Protein AF-A0A4V1Q7P8-F1 (afdb_monomer_lite)

Sequence (84 aa):
MTVLDSLPQQGTAPEAAVARASDLSKAGFTVSAVDTNGLAGLNPGFFAIAVTGLGSQADAYTVCDRMGIPRGARCYPREIQGAR

Structure (mmCIF, N/CA/C/O backbone):
data_AF-A0A4V1Q7P8-F1
#
_entry.id   AF-A0A4V1Q7P8-F1
#
loop_
_atom_site.group_PDB
_atom_site.id
_atom_site.type_symbol
_atom_site.label_atom_id
_atom_site.label_alt_id
_atom_site.label_comp_id
_atom_site.label_asym_id
_atom_site.label_entity_id
_atom_site.label_seq_id
_atom_site.pdbx_PDB_ins_code
_atom_site.Cartn_x
_atom_site.Cartn_y
_atom_site.Cartn_z
_atom_site.occupancy
_atom_site.B_iso_or_equiv
_atom_site.auth_seq_id
_atom_site.auth_comp_id
_atom_site.auth_asym_id
_atom_site.auth_atom_id
_atom_site.pdbx_PDB_model_num
ATOM 1 N N . MET A 1 1 ? 2.158 3.366 7.537 1.00 82.44 1 MET A N 1
ATOM 2 C CA . MET A 1 1 ? 1.462 2.920 6.307 1.00 82.44 1 MET A CA 1
ATOM 3 C C . MET A 1 1 ? 1.021 1.471 6.464 1.00 82.44 1 MET A C 1
ATOM 5 O O . MET A 1 1 ? 1.535 0.781 7.339 1.00 82.44 1 MET A O 1
ATOM 9 N N . THR A 1 2 ? 0.125 0.992 5.607 1.00 87.88 2 THR A N 1
ATOM 10 C CA . THR A 1 2 ? -0.250 -0.430 5.540 1.00 87.88 2 THR A CA 1
ATOM 11 C C . THR A 1 2 ? 0.007 -0.949 4.140 1.00 87.88 2 THR A C 1
ATOM 13 O O . THR A 1 2 ? -0.658 -0.509 3.206 1.00 87.88 2 THR A O 1
ATOM 16 N N . VAL A 1 3 ? 0.963 -1.868 3.994 1.00 88.62 3 VAL A N 1
ATOM 17 C CA . VAL A 1 3 ? 1.268 -2.515 2.711 1.00 88.62 3 VAL A CA 1
ATOM 18 C C . VAL A 1 3 ? 0.265 -3.643 2.487 1.00 88.62 3 VAL A C 1
ATOM 20 O O . VAL A 1 3 ? 0.090 -4.485 3.366 1.00 88.62 3 VAL A O 1
ATOM 23 N N . LEU A 1 4 ? -0.403 -3.630 1.336 1.00 87.75 4 LEU A N 1
ATOM 24 C CA . LEU A 1 4 ? -1.450 -4.577 0.930 1.00 87.75 4 LEU A CA 1
ATOM 25 C C . LEU A 1 4 ? -0.971 -5.563 -0.143 1.00 87.75 4 LEU A C 1
ATOM 27 O O . LEU A 1 4 ? -1.535 -6.648 -0.296 1.00 87.75 4 LEU A O 1
ATOM 31 N N . ASP A 1 5 ? 0.016 -5.144 -0.930 1.00 89.38 5 ASP A N 1
ATOM 32 C CA . ASP A 1 5 ? 0.635 -5.923 -1.998 1.00 89.38 5 ASP A CA 1
ATOM 33 C C . ASP A 1 5 ? 2.059 -5.402 -2.251 1.00 89.38 5 ASP A C 1
ATOM 35 O O . ASP A 1 5 ? 2.424 -4.302 -1.820 1.00 89.38 5 ASP A O 1
ATOM 39 N N . SER A 1 6 ? 2.886 -6.180 -2.940 1.00 90.81 6 SER A N 1
ATOM 40 C CA . SER A 1 6 ? 4.242 -5.769 -3.320 1.00 90.81 6 SER A CA 1
ATOM 41 C C . SER A 1 6 ? 4.582 -6.319 -4.694 1.00 90.81 6 SER A C 1
ATOM 43 O O . SER A 1 6 ? 4.612 -7.531 -4.889 1.00 90.81 6 SER A O 1
ATOM 45 N N . LEU A 1 7 ? 4.845 -5.425 -5.645 1.00 94.12 7 LEU A N 1
ATOM 46 C CA . LEU A 1 7 ? 5.153 -5.791 -7.025 1.00 94.12 7 LEU A CA 1
ATOM 47 C C . LEU A 1 7 ? 6.645 -5.580 -7.295 1.00 94.12 7 LEU A C 1
ATOM 49 O O . LEU A 1 7 ? 7.149 -4.503 -6.980 1.00 94.12 7 LEU A O 1
ATOM 53 N N . PRO A 1 8 ? 7.375 -6.552 -7.864 1.00 95.75 8 PRO A N 1
ATOM 54 C CA . PRO A 1 8 ? 8.772 -6.345 -8.228 1.00 95.75 8 PRO A CA 1
ATOM 55 C C . PRO A 1 8 ? 8.863 -5.318 -9.358 1.00 95.75 8 PRO A C 1
ATOM 57 O O . PRO A 1 8 ? 8.156 -5.431 -10.355 1.00 95.75 8 PRO A O 1
ATOM 60 N N . GLN A 1 9 ? 9.750 -4.331 -9.238 1.00 95.56 9 GLN A N 1
ATOM 61 C CA . GLN A 1 9 ? 9.972 -3.339 -10.299 1.00 95.56 9 GLN A CA 1
ATOM 62 C C . GLN A 1 9 ? 10.551 -3.989 -11.560 1.00 95.56 9 GLN A C 1
ATOM 64 O O . GLN A 1 9 ? 10.284 -3.555 -12.678 1.00 95.56 9 GLN A O 1
ATOM 69 N N . GLN A 1 10 ? 11.302 -5.082 -11.396 1.00 95.50 10 GLN A N 1
ATOM 70 C CA . GLN A 1 10 ? 11.726 -5.905 -12.518 1.00 95.50 10 GLN A CA 1
ATOM 71 C C . GLN A 1 10 ? 10.502 -6.577 -13.156 1.00 95.50 10 GLN A C 1
ATOM 73 O O . GLN A 1 10 ? 9.934 -7.516 -12.605 1.00 95.50 10 GLN A O 1
ATOM 78 N N . GLY A 1 11 ? 10.107 -6.091 -14.333 1.00 92.75 11 GLY A N 1
ATOM 79 C CA . GLY A 1 11 ? 8.977 -6.631 -15.092 1.00 92.75 11 GLY A CA 1
ATOM 80 C C . GLY A 1 11 ? 7.613 -6.025 -14.749 1.00 92.75 11 GLY A C 1
ATOM 81 O O . GLY A 1 11 ? 6.630 -6.399 -15.382 1.00 92.75 11 GLY A O 1
ATOM 82 N N . THR A 1 12 ? 7.541 -5.064 -13.821 1.00 94.94 12 THR A N 1
ATOM 83 C CA . THR A 1 12 ? 6.313 -4.298 -13.553 1.00 94.94 12 THR A CA 1
ATOM 84 C C . THR A 1 12 ? 6.505 -2.857 -13.996 1.00 94.94 12 THR A C 1
ATOM 86 O O . THR A 1 12 ? 7.374 -2.157 -13.483 1.00 94.94 12 THR A O 1
ATOM 89 N N . ALA A 1 13 ? 5.672 -2.395 -14.925 1.00 94.56 13 ALA A N 1
ATOM 90 C CA . ALA A 1 13 ? 5.628 -0.982 -15.283 1.00 94.56 13 ALA A CA 1
ATOM 91 C C . ALA A 1 13 ? 5.023 -0.154 -14.126 1.00 94.56 13 ALA A C 1
ATOM 93 O O . ALA A 1 13 ? 4.071 -0.626 -13.491 1.00 94.56 13 ALA A O 1
ATOM 94 N N . PRO A 1 14 ? 5.509 1.071 -13.851 1.00 93.31 14 PRO A N 1
ATOM 95 C CA . PRO A 1 14 ? 4.936 1.941 -12.820 1.00 93.31 14 PRO A CA 1
ATOM 96 C C . PRO A 1 14 ? 3.416 2.119 -12.950 1.00 93.31 14 PRO A C 1
ATOM 98 O O . PRO A 1 14 ? 2.692 2.095 -11.956 1.00 93.31 14 PRO A O 1
ATOM 101 N N . GLU A 1 15 ? 2.907 2.213 -14.177 1.00 95.75 15 GLU A N 1
ATOM 102 C CA . GLU A 1 15 ? 1.483 2.367 -14.483 1.00 95.75 15 GLU A CA 1
ATOM 103 C C . GLU A 1 15 ? 0.670 1.152 -14.028 1.00 95.75 15 GLU A C 1
ATOM 105 O O . GLU A 1 15 ? -0.438 1.302 -13.516 1.00 95.75 15 GLU A O 1
ATOM 110 N N . ALA A 1 16 ? 1.231 -0.055 -14.152 1.00 96.25 16 ALA A N 1
ATOM 111 C CA . ALA A 1 16 ? 0.590 -1.275 -13.672 1.00 96.25 16 ALA A CA 1
ATOM 112 C C . ALA A 1 16 ? 0.511 -1.299 -12.138 1.00 96.25 16 ALA A C 1
ATOM 114 O O . ALA A 1 16 ? -0.492 -1.742 -11.576 1.00 96.25 16 ALA A O 1
ATOM 115 N N . ALA A 1 17 ? 1.527 -0.772 -11.448 1.00 95.50 17 ALA A N 1
ATOM 116 C CA . ALA A 1 17 ? 1.487 -0.618 -9.998 1.00 95.50 17 ALA A CA 1
ATOM 117 C C . ALA A 1 17 ? 0.432 0.412 -9.561 1.00 95.50 17 ALA A C 1
ATOM 119 O O . ALA A 1 17 ? -0.311 0.166 -8.610 1.00 95.50 17 ALA A O 1
ATOM 120 N N . VAL A 1 18 ? 0.310 1.532 -10.280 1.00 96.06 18 VAL A N 1
ATOM 121 C CA . VAL A 1 18 ? -0.736 2.537 -10.033 1.00 96.06 18 VAL A CA 1
ATOM 122 C C . VAL A 1 18 ? -2.131 1.961 -10.281 1.00 96.06 18 VAL A C 1
ATOM 124 O O . VAL A 1 18 ? -3.012 2.133 -9.440 1.00 96.06 18 VAL A O 1
ATOM 127 N N . ALA A 1 19 ? -2.332 1.225 -11.378 1.00 96.44 19 ALA A N 1
ATOM 128 C CA . ALA A 1 19 ? -3.596 0.546 -11.660 1.00 96.44 19 ALA A CA 1
ATOM 129 C C . ALA A 1 19 ? -3.956 -0.438 -10.537 1.00 96.44 19 ALA A C 1
ATOM 131 O O . ALA A 1 19 ? -5.061 -0.396 -10.000 1.00 96.44 19 ALA A O 1
ATOM 132 N N . ARG A 1 20 ? -2.981 -1.234 -10.078 1.00 94.00 20 ARG A N 1
ATOM 133 C CA . ARG A 1 20 ? -3.165 -2.153 -8.950 1.00 94.00 20 ARG A CA 1
ATOM 134 C C . ARG A 1 20 ? -3.562 -1.435 -7.657 1.00 94.00 20 ARG A C 1
ATOM 136 O O . ARG A 1 20 ? -4.387 -1.947 -6.901 1.00 94.00 20 ARG A O 1
ATOM 143 N N . ALA A 1 21 ? -2.975 -0.273 -7.385 1.00 94.44 21 ALA A N 1
ATOM 144 C CA . ALA A 1 21 ? -3.346 0.553 -6.242 1.00 94.44 21 ALA A CA 1
ATOM 145 C C . ALA A 1 21 ? -4.778 1.104 -6.381 1.00 94.44 21 ALA A C 1
ATOM 147 O O . ALA A 1 21 ? -5.550 1.069 -5.423 1.00 94.44 21 ALA A O 1
ATOM 148 N N . SER A 1 22 ? -5.169 1.532 -7.583 1.00 94.81 22 SER A N 1
ATOM 149 C CA . SER A 1 22 ? -6.536 1.977 -7.870 1.00 94.81 22 SER A CA 1
ATOM 150 C C . SER A 1 22 ? -7.560 0.859 -7.638 1.00 94.81 22 SER A C 1
ATOM 152 O O . SER A 1 22 ? -8.519 1.071 -6.900 1.00 94.81 22 SER A O 1
ATOM 154 N N . ASP A 1 23 ? -7.299 -0.356 -8.1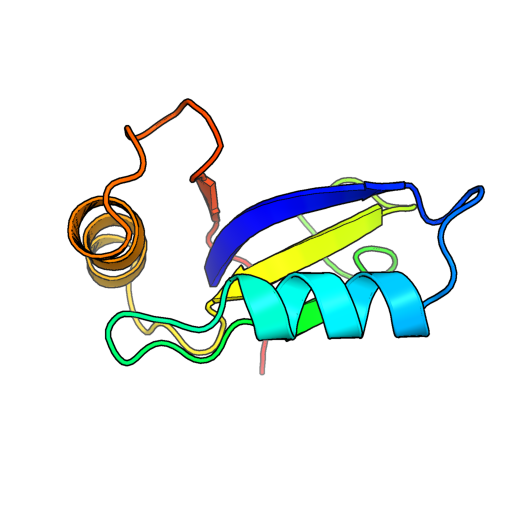28 1.00 93.25 23 ASP A N 1
ATOM 155 C CA . ASP A 1 23 ? -8.178 -1.523 -7.936 1.00 93.25 23 ASP A CA 1
ATOM 156 C C . ASP A 1 23 ? -8.369 -1.905 -6.459 1.00 93.25 23 ASP A C 1
ATOM 158 O O . ASP A 1 23 ? -9.402 -2.447 -6.058 1.00 93.25 23 ASP A O 1
ATOM 162 N N . LEU A 1 24 ? -7.349 -1.659 -5.634 1.00 89.81 24 LEU A N 1
ATOM 163 C CA . LEU A 1 24 ? -7.382 -1.929 -4.197 1.00 89.81 24 LEU A CA 1
ATOM 164 C C . LEU A 1 24 ? -7.943 -0.763 -3.377 1.00 89.81 24 LEU A C 1
ATOM 166 O O . LEU A 1 24 ? -8.187 -0.938 -2.181 1.00 89.81 24 LEU A O 1
ATOM 170 N N . SER A 1 25 ? -8.168 0.401 -3.988 1.00 91.62 25 SER A N 1
ATOM 171 C CA . SER A 1 25 ? -8.759 1.558 -3.319 1.00 91.62 25 SER A CA 1
ATOM 172 C C . SER A 1 25 ? -10.248 1.317 -3.094 1.00 91.62 25 SER A C 1
ATOM 174 O O . SER A 1 25 ? -11.077 1.416 -3.996 1.00 91.62 25 SER A O 1
ATOM 176 N N . LYS A 1 26 ? -10.596 0.958 -1.860 1.00 87.69 26 LYS A N 1
ATOM 177 C CA . LYS A 1 26 ? -11.966 0.662 -1.431 1.00 87.69 26 LYS A CA 1
ATOM 178 C C . LYS A 1 26 ? -12.129 0.947 0.058 1.00 87.69 26 LYS A C 1
ATOM 180 O O . LYS A 1 26 ? -11.169 1.273 0.753 1.00 87.69 26 LYS A O 1
ATOM 185 N N . ALA A 1 27 ? -13.358 0.806 0.556 1.00 82.56 27 ALA A N 1
ATOM 186 C CA . ALA A 1 27 ? -13.686 0.974 1.976 1.00 82.56 27 ALA A CA 1
ATOM 187 C C . ALA A 1 27 ? -13.251 2.339 2.561 1.00 82.56 27 ALA A C 1
ATOM 189 O O . ALA A 1 27 ? -12.932 2.443 3.744 1.00 82.56 27 ALA A O 1
ATOM 190 N N . GLY A 1 28 ? -13.242 3.382 1.722 1.00 86.12 28 GLY A N 1
ATOM 191 C CA . GLY A 1 28 ? -12.872 4.745 2.111 1.00 86.12 28 GLY A CA 1
ATOM 192 C C . GLY A 1 28 ? -11.367 5.008 2.211 1.00 86.12 28 GLY A C 1
ATOM 193 O O . GLY A 1 28 ? -10.988 6.068 2.697 1.00 86.12 28 GLY A O 1
ATOM 194 N N . PHE A 1 29 ? -10.512 4.085 1.762 1.00 88.81 29 PHE A N 1
ATOM 195 C CA . PHE A 1 29 ? -9.065 4.288 1.734 1.00 88.81 29 PHE A CA 1
ATOM 196 C C . PHE A 1 29 ? -8.553 4.523 0.317 1.00 88.81 29 PHE A C 1
ATOM 198 O O . PHE A 1 29 ? -8.87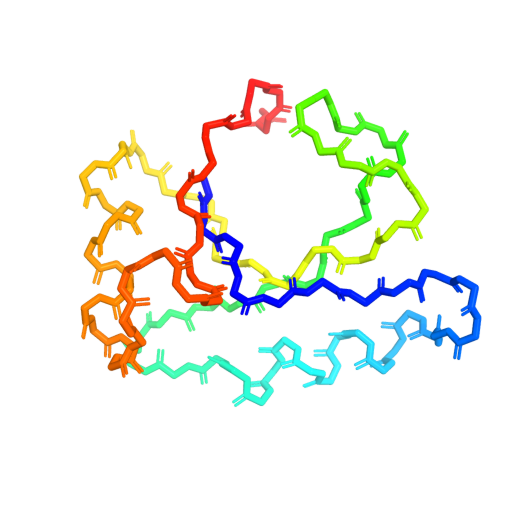4 3.770 -0.604 1.00 88.81 29 PHE A O 1
ATOM 205 N N . THR A 1 30 ? -7.681 5.518 0.186 1.00 90.75 30 THR A N 1
ATOM 206 C CA . THR A 1 30 ? -6.837 5.698 -0.995 1.00 90.75 30 THR A CA 1
ATOM 207 C C . THR A 1 30 ? -5.588 4.840 -0.840 1.00 90.75 30 THR A C 1
ATOM 209 O O . THR A 1 30 ? -4.867 4.950 0.156 1.00 90.75 30 THR A O 1
ATOM 212 N N . VAL A 1 31 ? -5.340 3.977 -1.819 1.00 92.00 31 VAL A N 1
ATOM 213 C CA . VAL A 1 31 ? -4.137 3.147 -1.894 1.00 92.00 31 VAL A CA 1
ATOM 214 C C . VAL A 1 31 ? -3.216 3.740 -2.956 1.00 92.00 31 VAL A C 1
ATOM 216 O O . VAL A 1 31 ? -3.668 4.118 -4.035 1.00 92.00 31 VAL A O 1
ATOM 219 N N . SER A 1 32 ? -1.922 3.793 -2.660 1.00 93.25 32 SER A N 1
ATOM 220 C CA . SER A 1 32 ? -0.893 4.327 -3.551 1.00 93.25 32 SER A CA 1
ATOM 221 C C . SER A 1 32 ? 0.149 3.267 -3.879 1.00 93.25 32 SER A C 1
ATOM 223 O O . SER A 1 32 ? 0.476 2.422 -3.044 1.00 93.25 32 SER A O 1
ATOM 225 N N . ALA A 1 33 ? 0.712 3.347 -5.082 1.00 94.25 33 ALA A N 1
ATOM 226 C CA . ALA A 1 33 ? 1.963 2.678 -5.407 1.00 94.25 33 ALA A CA 1
ATOM 227 C C . ALA A 1 33 ? 3.131 3.532 -4.898 1.00 94.25 33 ALA A C 1
ATOM 229 O O . ALA A 1 33 ? 3.223 4.718 -5.213 1.00 94.25 33 ALA A O 1
ATOM 230 N N . VAL A 1 34 ? 4.002 2.936 -4.093 1.00 91.56 34 VAL A N 1
ATOM 231 C CA . VAL A 1 34 ? 5.146 3.601 -3.467 1.00 91.56 34 VAL A CA 1
ATOM 232 C C . VAL A 1 34 ? 6.426 2.932 -3.954 1.00 91.56 34 VAL A C 1
ATOM 234 O O . VAL A 1 34 ? 6.597 1.727 -3.764 1.00 91.56 34 VAL A O 1
ATOM 237 N N . ASP A 1 35 ? 7.325 3.702 -4.570 1.00 92.44 35 ASP A N 1
ATOM 238 C CA . ASP A 1 35 ? 8.679 3.237 -4.889 1.00 92.44 35 ASP A CA 1
ATOM 239 C C . ASP A 1 35 ? 9.466 3.020 -3.590 1.00 92.44 35 ASP A C 1
ATOM 241 O O . ASP A 1 35 ? 9.606 3.928 -2.766 1.00 92.44 35 ASP A O 1
ATOM 245 N N . THR A 1 36 ? 9.955 1.799 -3.385 1.00 91.88 36 THR A N 1
ATOM 246 C CA . THR A 1 36 ? 10.645 1.420 -2.153 1.00 91.88 36 THR A CA 1
ATOM 247 C C . THR A 1 36 ? 12.143 1.707 -2.162 1.00 91.88 36 THR A C 1
ATOM 249 O O . THR A 1 36 ? 12.765 1.614 -1.106 1.00 91.88 36 THR A O 1
ATOM 252 N N . ASN A 1 37 ? 12.741 2.091 -3.296 1.00 89.19 37 ASN A N 1
ATOM 253 C CA . ASN A 1 37 ? 14.198 2.220 -3.442 1.00 89.19 37 ASN A CA 1
ATOM 254 C C . ASN A 1 37 ? 14.843 3.265 -2.513 1.00 89.19 37 ASN A C 1
ATOM 256 O O . ASN A 1 37 ? 16.044 3.195 -2.262 1.00 89.19 37 ASN A O 1
ATOM 260 N N . GLY A 1 38 ? 14.063 4.214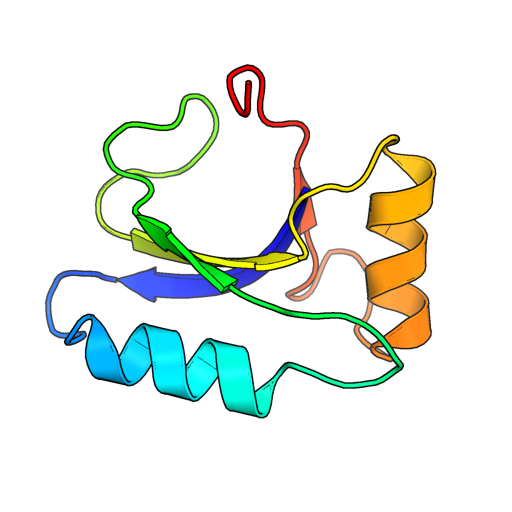 -1.987 1.00 82.56 38 GLY A N 1
ATOM 261 C CA . GLY A 1 38 ? 14.525 5.245 -1.051 1.00 82.56 38 GLY A CA 1
ATOM 262 C C . GLY A 1 38 ? 13.984 5.114 0.375 1.00 82.56 38 GLY A C 1
ATOM 263 O O . GLY A 1 38 ? 14.197 6.015 1.183 1.00 82.56 38 GLY A O 1
ATOM 264 N N . LEU A 1 39 ? 13.253 4.041 0.695 1.00 82.00 39 LEU A N 1
ATOM 265 C CA . LEU A 1 39 ? 12.534 3.921 1.964 1.00 82.00 39 LEU A CA 1
ATOM 266 C C . LEU A 1 39 ? 13.186 2.892 2.886 1.00 82.00 39 LEU A C 1
ATOM 268 O O . LEU A 1 39 ? 13.153 1.687 2.635 1.00 82.00 39 LEU A O 1
ATOM 272 N N . ALA A 1 40 ? 13.728 3.371 4.007 1.00 78.69 40 ALA A N 1
ATOM 273 C CA . ALA A 1 40 ? 14.244 2.504 5.057 1.00 78.69 40 ALA A CA 1
ATOM 274 C C . ALA A 1 40 ? 13.130 1.602 5.625 1.00 78.69 40 ALA A C 1
ATOM 276 O O . ALA A 1 40 ? 12.010 2.049 5.879 1.00 78.69 40 ALA A O 1
ATOM 277 N N . GLY A 1 41 ? 13.445 0.321 5.833 1.00 76.19 41 GLY A N 1
ATOM 278 C CA . GLY A 1 41 ? 12.503 -0.669 6.370 1.00 76.19 41 GLY A CA 1
ATOM 279 C C . GLY A 1 41 ? 11.608 -1.352 5.329 1.00 76.19 41 GLY A C 1
ATOM 280 O O . GLY A 1 41 ? 10.811 -2.215 5.706 1.00 76.19 41 GLY A O 1
ATOM 281 N N . LEU A 1 42 ? 11.752 -1.023 4.040 1.00 82.12 42 LEU A N 1
ATOM 282 C CA . LEU A 1 42 ? 11.171 -1.783 2.931 1.00 82.12 42 LEU A CA 1
ATOM 283 C C . LEU A 1 42 ? 12.256 -2.449 2.090 1.00 82.12 42 LEU A C 1
ATOM 285 O O . LEU A 1 42 ? 13.396 -1.994 2.033 1.00 82.12 42 LEU A O 1
ATOM 289 N N . ASN A 1 43 ? 11.874 -3.531 1.414 1.00 84.69 43 ASN A N 1
ATOM 290 C CA . ASN A 1 43 ? 12.760 -4.184 0.461 1.00 84.69 43 ASN A CA 1
ATOM 291 C C . ASN A 1 43 ? 12.879 -3.296 -0.790 1.00 84.69 43 ASN A C 1
ATOM 293 O O . ASN A 1 43 ? 11.840 -2.992 -1.388 1.00 84.69 43 ASN A O 1
ATOM 297 N N . PRO A 1 44 ? 14.093 -2.883 -1.198 1.00 90.69 44 PRO A N 1
ATOM 298 C CA . PRO A 1 44 ? 14.295 -2.128 -2.432 1.00 90.69 44 PRO A CA 1
ATOM 299 C C . PRO A 1 44 ? 13.970 -2.987 -3.662 1.00 90.69 44 PRO A C 1
ATOM 301 O O . PRO A 1 44 ? 13.969 -4.217 -3.592 1.00 90.69 44 PRO A O 1
ATOM 304 N N . GLY A 1 45 ? 13.698 -2.337 -4.793 1.00 93.81 45 GLY A N 1
ATOM 305 C CA . GLY A 1 45 ? 13.334 -2.986 -6.054 1.00 93.81 45 GLY A CA 1
ATOM 306 C C . GLY A 1 45 ? 11.861 -3.384 -6.152 1.00 93.81 45 GLY A C 1
ATOM 307 O O . GLY A 1 45 ? 11.510 -4.202 -7.003 1.00 93.81 45 GLY A O 1
ATOM 308 N N . PHE A 1 46 ? 10.990 -2.820 -5.308 1.00 94.62 46 PHE A N 1
ATOM 309 C CA . PHE A 1 46 ? 9.553 -3.093 -5.309 1.00 94.62 46 PHE A CA 1
ATOM 310 C C . PHE A 1 46 ? 8.722 -1.810 -5.454 1.00 94.62 46 PHE A C 1
ATOM 312 O O . PHE A 1 46 ? 9.150 -0.704 -5.127 1.00 94.62 46 PHE A O 1
ATOM 319 N N . PHE A 1 47 ? 7.494 -1.972 -5.932 1.00 94.88 47 PHE A N 1
ATOM 320 C CA . PHE A 1 47 ? 6.402 -1.047 -5.684 1.00 94.88 47 PHE A CA 1
ATOM 321 C C . PHE A 1 47 ? 5.568 -1.605 -4.535 1.00 94.88 47 PHE A C 1
ATOM 323 O O . PHE A 1 47 ? 4.915 -2.644 -4.674 1.00 94.88 47 PHE A O 1
ATOM 330 N N . ALA A 1 48 ? 5.590 -0.929 -3.390 1.00 93.06 48 ALA A N 1
ATOM 331 C CA . ALA A 1 48 ? 4.682 -1.242 -2.298 1.00 93.06 48 ALA A CA 1
ATOM 332 C C . ALA A 1 48 ? 3.305 -0.655 -2.622 1.00 93.06 48 ALA A C 1
ATOM 334 O O . ALA A 1 48 ? 3.176 0.547 -2.843 1.00 93.06 48 ALA A O 1
ATOM 335 N N . ILE A 1 49 ? 2.273 -1.495 -2.638 1.00 93.00 49 ILE A N 1
ATOM 336 C CA . ILE A 1 49 ? 0.894 -1.051 -2.831 1.00 93.00 49 ILE A CA 1
ATOM 337 C C . ILE A 1 49 ? 0.289 -0.848 -1.450 1.00 93.00 49 ILE A C 1
ATOM 339 O O . ILE A 1 49 ? 0.029 -1.820 -0.738 1.00 93.00 49 ILE A O 1
ATOM 343 N N . ALA A 1 50 ? 0.155 0.406 -1.025 1.00 91.31 50 ALA A N 1
ATOM 344 C CA . ALA A 1 50 ? -0.029 0.724 0.383 1.00 91.31 50 ALA A CA 1
ATOM 345 C C . ALA A 1 50 ? -1.002 1.876 0.642 1.00 91.31 50 ALA A C 1
ATOM 347 O O . ALA A 1 50 ? -1.078 2.839 -0.116 1.00 91.31 50 ALA A O 1
ATOM 348 N N . VAL A 1 51 ? -1.692 1.808 1.782 1.00 89.69 51 VAL A N 1
ATOM 349 C CA . VAL A 1 51 ? -2.377 2.968 2.367 1.00 89.69 51 VAL A CA 1
ATOM 350 C C . VAL A 1 51 ? -1.347 3.797 3.133 1.00 89.69 51 VAL A C 1
ATOM 352 O O . VAL A 1 51 ? -0.726 3.310 4.086 1.00 89.69 51 VAL A O 1
ATOM 355 N N . THR A 1 52 ? -1.147 5.043 2.712 1.00 85.31 52 THR A N 1
ATOM 356 C CA . THR A 1 52 ? -0.198 5.995 3.312 1.00 85.31 52 THR A CA 1
ATOM 357 C C . THR A 1 52 ? -0.922 7.011 4.209 1.00 85.31 52 THR A C 1
ATOM 359 O O . THR A 1 52 ? -2.134 6.937 4.383 1.00 85.31 52 THR A O 1
ATOM 362 N N . GLY A 1 53 ? -0.180 7.912 4.867 1.00 78.88 53 GLY A N 1
ATOM 363 C CA . GLY A 1 53 ? -0.769 8.995 5.677 1.00 78.88 53 GLY A CA 1
ATOM 364 C C . GLY A 1 53 ? -1.438 8.571 6.993 1.00 78.88 53 GLY A C 1
ATOM 365 O O . GLY A 1 53 ? -2.118 9.374 7.621 1.00 78.88 53 GLY A O 1
ATOM 366 N N . LEU A 1 54 ? -1.261 7.319 7.423 1.00 78.94 54 LEU A N 1
ATOM 367 C CA . LEU A 1 54 ? -1.812 6.813 8.684 1.00 78.94 54 LEU A CA 1
ATOM 368 C C . LEU A 1 54 ? -0.996 7.334 9.875 1.00 78.94 54 LEU A C 1
ATOM 370 O O . LEU A 1 54 ? 0.229 7.208 9.873 1.00 78.94 54 LEU A O 1
ATOM 374 N N . GLY A 1 55 ? -1.680 7.884 10.882 1.00 69.44 55 GLY A N 1
ATOM 375 C CA . GLY A 1 55 ? -1.060 8.559 12.028 1.00 69.44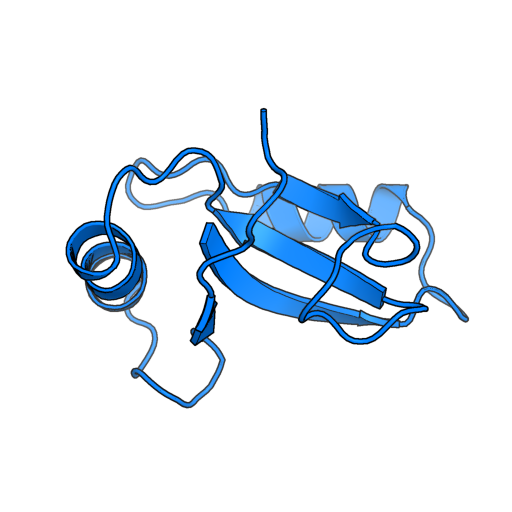 55 GLY A CA 1
ATOM 376 C C . GLY A 1 55 ? -0.599 7.631 13.154 1.00 69.44 55 GLY A C 1
ATOM 377 O O . GLY A 1 55 ? 0.144 8.061 14.031 1.00 69.44 55 GLY A O 1
ATOM 378 N N . SER A 1 56 ? -1.018 6.362 13.146 1.00 73.00 56 SER A N 1
ATOM 379 C CA . SER A 1 56 ? -0.651 5.392 14.179 1.00 73.00 56 SER A CA 1
ATOM 380 C C . SER A 1 56 ? -0.592 3.951 13.663 1.00 73.00 56 SER A C 1
ATOM 382 O O . SER A 1 56 ? -1.146 3.600 12.616 1.00 73.00 56 SER A O 1
ATOM 384 N N . GLN A 1 57 ? 0.049 3.072 14.438 1.00 74.00 57 GLN A N 1
ATOM 385 C CA . GLN A 1 57 ? 0.034 1.631 14.177 1.00 74.00 57 GLN A CA 1
ATOM 386 C C . GLN A 1 57 ? -1.390 1.045 14.282 1.00 74.00 57 GLN A C 1
ATOM 388 O O . GLN A 1 57 ? -1.744 0.149 13.517 1.00 74.00 57 GLN A O 1
ATOM 393 N N . ALA A 1 58 ? -2.228 1.571 15.183 1.00 78.44 58 ALA A N 1
ATOM 394 C CA . ALA A 1 58 ? -3.623 1.151 15.336 1.00 78.44 58 ALA A CA 1
ATOM 395 C C . ALA A 1 58 ? -4.462 1.453 14.079 1.00 78.44 58 ALA A C 1
ATOM 397 O O . ALA A 1 58 ? -5.252 0.610 13.640 1.00 78.44 58 ALA A O 1
ATOM 398 N N . ASP A 1 59 ? -4.234 2.605 13.442 1.00 79.50 59 ASP A N 1
ATOM 399 C CA . ASP A 1 59 ? -4.869 2.940 12.162 1.00 79.50 59 ASP A CA 1
ATOM 400 C C . ASP A 1 59 ? -4.437 1.961 11.067 1.00 79.50 59 ASP A C 1
ATOM 402 O O . ASP A 1 59 ? -5.258 1.492 10.277 1.00 79.50 59 ASP A O 1
ATOM 406 N N . ALA A 1 60 ? -3.157 1.578 11.066 1.00 77.69 60 ALA A N 1
ATOM 407 C CA . ALA A 1 60 ? -2.621 0.613 10.116 1.00 77.69 60 ALA A CA 1
ATOM 408 C C . ALA A 1 60 ? -3.257 -0.782 10.249 1.00 77.69 60 ALA A C 1
ATOM 410 O O . ALA A 1 60 ? -3.508 -1.433 9.231 1.00 77.69 60 ALA A O 1
ATOM 411 N N . TYR A 1 61 ? -3.582 -1.216 11.471 1.00 79.81 61 TYR A N 1
ATOM 412 C CA . TYR A 1 61 ? -4.353 -2.443 11.707 1.00 79.81 61 TYR A CA 1
ATOM 413 C C . TYR A 1 61 ? -5.815 -2.320 11.265 1.00 79.81 61 TYR A C 1
ATOM 415 O O . TYR A 1 61 ? -6.348 -3.248 10.658 1.00 79.81 61 TYR A O 1
ATOM 423 N N . THR A 1 62 ? -6.443 -1.167 11.509 1.00 83.88 62 THR A N 1
ATOM 424 C CA . THR A 1 62 ? -7.837 -0.906 11.112 1.00 83.88 62 THR A CA 1
ATOM 425 C C . THR A 1 62 ? -8.028 -1.005 9.597 1.00 83.88 62 THR A C 1
ATOM 427 O O . THR A 1 62 ? -9.069 -1.478 9.136 1.00 83.88 62 THR A O 1
ATOM 430 N N . VAL A 1 63 ? -7.018 -0.615 8.809 1.00 85.06 63 VAL A N 1
ATOM 431 C CA . VAL A 1 63 ? -7.029 -0.790 7.347 1.00 85.06 63 VAL A CA 1
ATOM 432 C C . VAL A 1 63 ? -7.230 -2.257 6.967 1.00 85.06 63 VAL A C 1
ATOM 434 O O . VAL A 1 63 ? -8.077 -2.545 6.125 1.00 85.06 63 VAL A O 1
ATOM 437 N N . CYS A 1 64 ? -6.504 -3.190 7.591 1.00 82.94 64 CYS A N 1
ATOM 438 C CA . CYS A 1 64 ? -6.610 -4.616 7.265 1.00 82.94 64 CYS A CA 1
ATOM 439 C C . CYS A 1 64 ? -8.022 -5.153 7.516 1.00 82.94 64 CYS A C 1
ATOM 441 O O . CYS A 1 64 ? -8.603 -5.806 6.646 1.00 82.94 64 CYS A O 1
ATOM 443 N N . ASP A 1 65 ? -8.592 -4.809 8.672 1.00 84.81 65 ASP A N 1
ATOM 444 C CA . ASP A 1 65 ? -9.918 -5.271 9.078 1.00 84.81 65 ASP A CA 1
ATOM 445 C C . ASP A 1 65 ? -11.003 -4.731 8.133 1.00 84.81 65 ASP A C 1
ATOM 447 O O . ASP A 1 65 ? -11.835 -5.487 7.634 1.00 84.81 65 ASP A O 1
ATOM 451 N N . ARG A 1 66 ? -10.956 -3.433 7.807 1.00 86.06 66 ARG A N 1
ATOM 452 C CA . ARG A 1 66 ? -11.925 -2.792 6.900 1.00 86.06 66 ARG A CA 1
ATOM 453 C C . ARG A 1 66 ? -11.776 -3.222 5.442 1.00 86.06 66 ARG A C 1
ATOM 455 O O . ARG A 1 66 ? -12.754 -3.219 4.699 1.00 86.06 66 ARG A O 1
ATOM 462 N N . MET A 1 67 ? -10.572 -3.603 5.024 1.00 83.00 67 MET A N 1
ATOM 463 C CA . MET A 1 67 ? -10.313 -4.168 3.696 1.00 83.00 67 MET A CA 1
ATOM 464 C C . MET A 1 67 ? -10.768 -5.632 3.575 1.00 83.00 67 MET A C 1
ATOM 466 O O . MET A 1 67 ? -10.823 -6.154 2.453 1.00 83.00 67 MET A O 1
ATOM 470 N N . GLY A 1 68 ? -11.086 -6.283 4.704 1.00 82.94 68 GLY A N 1
ATOM 471 C CA . GLY A 1 68 ? -11.426 -7.703 4.782 1.00 82.94 68 GLY A CA 1
ATOM 472 C C . GLY A 1 68 ? -10.228 -8.619 4.525 1.00 82.94 68 GLY A C 1
ATOM 473 O O . GLY A 1 68 ? -10.401 -9.721 4.011 1.00 82.94 68 GLY A O 1
ATOM 474 N N . ILE A 1 69 ? -9.006 -8.156 4.810 1.00 77.81 69 ILE A N 1
ATOM 475 C CA . ILE A 1 69 ? -7.775 -8.917 4.568 1.00 77.81 69 ILE A CA 1
ATOM 476 C C . ILE A 1 69 ? -7.260 -9.443 5.912 1.00 77.81 69 ILE A C 1
ATOM 478 O O . ILE A 1 69 ? -6.964 -8.633 6.794 1.00 77.81 69 ILE A O 1
ATOM 482 N N . PRO A 1 70 ? -7.092 -10.770 6.080 1.00 75.31 70 PRO A N 1
ATOM 483 C CA . PRO A 1 70 ? -6.508 -11.325 7.292 1.00 75.31 70 PRO A CA 1
ATOM 484 C C . PRO A 1 70 ? -5.142 -10.699 7.590 1.00 75.31 70 PRO A C 1
ATOM 486 O O . PRO A 1 70 ? -4.275 -10.592 6.711 1.00 75.31 70 PRO A O 1
ATOM 489 N N . ARG A 1 71 ? -4.946 -10.288 8.844 1.00 71.12 71 ARG A N 1
ATOM 490 C C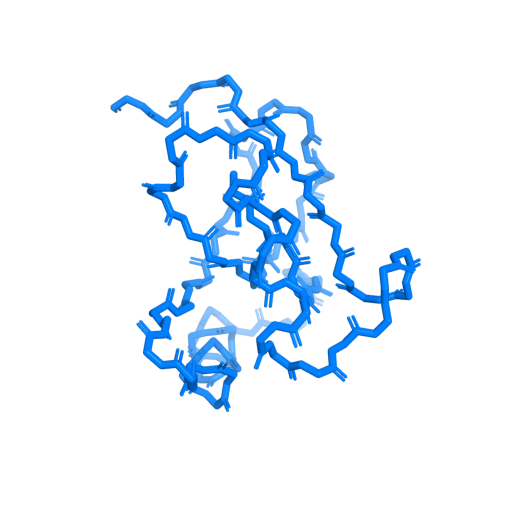A . ARG A 1 71 ? -3.676 -9.728 9.322 1.00 71.12 71 ARG A CA 1
ATOM 491 C C . ARG A 1 71 ? -2.554 -10.753 9.118 1.00 71.12 71 ARG A C 1
ATOM 493 O O . ARG A 1 71 ? -2.749 -11.938 9.366 1.00 71.12 71 ARG A O 1
ATOM 500 N N . GLY A 1 72 ? -1.392 -10.305 8.643 1.00 65.88 72 GLY A N 1
ATOM 501 C CA . GLY A 1 72 ? -0.234 -11.175 8.398 1.00 65.88 72 GLY A CA 1
ATOM 502 C C . GLY A 1 72 ? -0.271 -11.990 7.097 1.00 65.88 72 GLY A C 1
ATOM 503 O O . GLY A 1 72 ? 0.756 -12.559 6.737 1.00 65.88 72 GLY A O 1
ATOM 504 N N . ALA A 1 73 ? -1.396 -12.013 6.366 1.00 66.31 73 ALA A N 1
ATOM 505 C CA . ALA A 1 73 ? -1.473 -12.661 5.055 1.00 66.31 73 ALA A CA 1
ATOM 506 C C . ALA A 1 73 ? -0.856 -11.786 3.953 1.00 66.31 73 ALA A C 1
ATOM 508 O O . ALA A 1 73 ? 0.218 -12.076 3.449 1.00 66.31 73 ALA A O 1
ATOM 509 N N . ARG A 1 74 ? -1.541 -10.703 3.574 1.00 67.38 74 ARG A N 1
ATOM 510 C CA . ARG A 1 74 ? -1.036 -9.711 2.601 1.00 67.38 74 ARG A CA 1
ATOM 511 C C . ARG A 1 74 ? -1.084 -8.282 3.134 1.00 67.38 74 ARG A C 1
ATOM 513 O O . ARG A 1 74 ? -0.650 -7.359 2.466 1.00 67.38 74 ARG A O 1
ATOM 520 N N . CYS A 1 75 ? -1.626 -8.105 4.337 1.00 68.12 75 CYS A N 1
ATOM 521 C CA . CYS A 1 75 ? -1.769 -6.813 4.982 1.00 68.12 75 CYS A CA 1
ATOM 522 C C . CYS A 1 75 ? -0.742 -6.693 6.108 1.00 68.12 75 CYS A C 1
ATOM 524 O O . CYS A 1 75 ? -0.869 -7.350 7.148 1.00 68.12 75 CYS A O 1
ATOM 526 N N . TYR A 1 76 ? 0.287 -5.881 5.867 1.00 72.75 76 TYR A N 1
ATOM 527 C CA . TYR A 1 76 ? 1.400 -5.666 6.781 1.00 72.75 76 TYR A CA 1
ATOM 528 C C . TYR A 1 76 ? 1.442 -4.197 7.211 1.00 72.75 76 TYR A C 1
ATOM 530 O O . TYR A 1 76 ? 1.809 -3.330 6.408 1.00 72.75 76 TYR A O 1
ATOM 538 N N . PRO A 1 77 ? 1.083 -3.884 8.467 1.00 71.12 77 PRO A N 1
ATOM 539 C CA . PRO A 1 77 ? 1.302 -2.552 9.004 1.00 71.12 77 PRO A CA 1
ATOM 540 C C . PRO A 1 77 ? 2.810 -2.299 9.094 1.00 71.12 77 PRO A C 1
ATOM 542 O O . PRO A 1 77 ? 3.560 -3.087 9.672 1.00 71.12 77 PRO A O 1
ATOM 545 N N . ARG A 1 78 ? 3.263 -1.205 8.482 1.00 68.38 78 ARG A N 1
ATOM 546 C CA . ARG A 1 78 ? 4.659 -0.767 8.492 1.00 68.38 78 ARG A CA 1
ATOM 547 C C . ARG A 1 78 ? 4.723 0.661 9.000 1.00 68.38 78 ARG A C 1
ATOM 549 O O . ARG A 1 78 ? 4.122 1.573 8.423 1.00 68.38 78 ARG A O 1
ATOM 556 N N . GLU A 1 79 ? 5.467 0.861 10.073 1.00 62.72 79 GLU A N 1
ATOM 557 C CA . GLU A 1 79 ? 5.936 2.190 10.427 1.00 62.72 79 GLU A CA 1
ATOM 558 C C . GLU A 1 79 ? 7.101 2.516 9.494 1.00 62.72 79 GLU A C 1
ATOM 560 O O . GLU A 1 79 ? 8.085 1.782 9.454 1.00 62.72 79 GLU A O 1
ATOM 565 N N . ILE A 1 80 ? 6.953 3.559 8.680 1.00 57.66 80 ILE A N 1
ATOM 566 C CA . ILE A 1 80 ? 8.049 4.045 7.842 1.00 57.66 80 ILE A CA 1
ATOM 567 C C . ILE A 1 80 ? 8.463 5.381 8.406 1.00 57.66 80 ILE A C 1
ATOM 569 O O . ILE A 1 80 ? 7.737 6.368 8.294 1.00 57.66 80 ILE A O 1
ATOM 573 N N . GLN A 1 81 ? 9.629 5.386 9.039 1.00 47.53 81 GLN A N 1
ATOM 574 C CA . GLN A 1 81 ? 10.300 6.615 9.416 1.00 47.53 81 GLN A CA 1
ATOM 575 C C . GLN A 1 81 ? 10.781 7.287 8.126 1.00 47.53 81 GLN A C 1
ATOM 577 O O . GLN A 1 81 ? 11.591 6.716 7.402 1.00 47.53 81 GLN A O 1
ATOM 582 N N . GLY A 1 82 ? 10.250 8.473 7.816 1.00 39.25 82 GLY A N 1
ATOM 583 C CA . GLY A 1 82 ? 10.711 9.276 6.676 1.00 39.25 82 GLY A CA 1
ATOM 584 C C . GLY A 1 82 ? 9.638 9.768 5.705 1.00 39.25 82 GLY A C 1
ATOM 585 O O . GLY A 1 82 ? 9.974 10.530 4.808 1.00 39.25 82 GLY A O 1
ATOM 586 N N . ALA A 1 83 ? 8.361 9.410 5.877 1.00 39.78 83 ALA A N 1
ATOM 587 C CA . ALA A 1 83 ? 7.277 10.105 5.178 1.00 39.78 83 ALA A CA 1
ATOM 588 C C . ALA A 1 83 ? 7.018 11.451 5.876 1.00 39.78 83 ALA A C 1
ATOM 590 O O . ALA A 1 83 ? 6.134 11.556 6.727 1.00 39.78 83 ALA A O 1
ATOM 591 N N . ARG A 1 84 ? 7.859 12.443 5.581 1.00 35.19 84 ARG A N 1
ATOM 592 C CA . ARG A 1 84 ? 7.654 13.839 5.962 1.00 35.19 84 ARG A CA 1
ATOM 593 C C . ARG A 1 84 ? 7.481 14.683 4.714 1.00 35.19 84 ARG A C 1
ATOM 595 O O . ARG A 1 84 ? 8.250 14.446 3.759 1.00 35.19 84 ARG A O 1
#

Organism: NCBI:txid2072026

Foldseek 3Di:
DKFQAKAFLVVDDLVNLQVVLVVLADLPFRWGFDQCCPWPPDDHRITGGGGDPDPDLVSLVVVCVSSVHDPPPRIDRDDTPPPD

Radius of gyration: 11.92 Å; chains: 1; bounding box: 28×26×31 Å

pLDDT: mean 83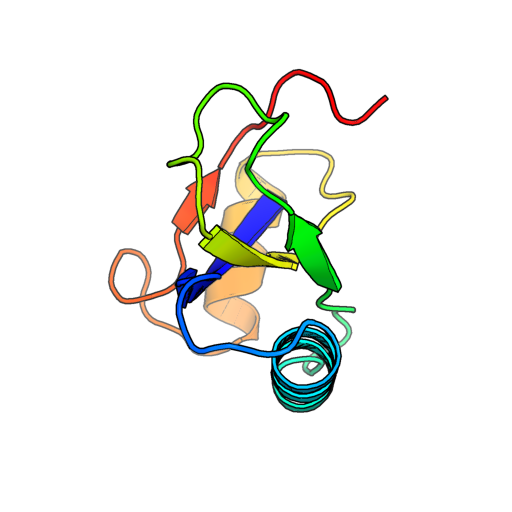.08, std 13.31, range [35.19, 96.44]

Secondary structure (DSSP, 8-state):
-EEEEEEESTT--HHHHHHHHHHH--TT---EEEE-TT-TTS-SSEEEEEE----SHHHHHHHHHHHT--BTTTBEE---TT--